Protein AF-A0A949EJX4-F1 (afdb_monomer_lite)

Foldseek 3Di:
DPPPVVVVVVCVVCVVVVVVVLVDQLAPPDVVNVVVLVVQLVVCCVPVPPPLPSVVLSVVLSVLSNVLSVVLVVCCVVVVDPCSSVVSVVVSVVVNVVSCCCSPPVD

Sequence (107 aa):
MKFDIDLERLKEYILPYIEELKDFEFSYRNPLFWVGLFVAFFILSRFWGERKKPFSFTVISGLILLGMTKTEAYFSILFSDPLAPFLVKMVSLFIIALVFIYYAFIK

Secondary structure (DSSP, 8-state):
--SHHHHHHHHHHHHHHHHHHHS----TT-HHHHHHHHHHHHHHHHHHTGGG-HHHHHHHHHHHHHHHHHHHHHHHHHH--TTHHHHHHHHHHHHHHHHHHIIIII-

pLDDT: mean 74.0, std 8.74, range [47.66, 87.31]

Radius of gyration: 17.3 Å; chains: 1; bounding box: 31×47×36 Å

Structure (mmCIF, N/CA/C/O backbone):
data_AF-A0A949EJX4-F1
#
_entry.id   AF-A0A949EJX4-F1
#
loop_
_atom_site.group_PDB
_atom_site.id
_atom_site.type_symbol
_atom_site.label_atom_id
_atom_site.label_alt_id
_atom_site.label_comp_id
_atom_site.label_asym_id
_atom_site.label_entity_id
_atom_site.label_seq_id
_atom_site.pdbx_PDB_ins_code
_atom_site.Cartn_x
_atom_site.Cartn_y
_atom_site.Cartn_z
_atom_site.occupancy
_atom_site.B_iso_or_equiv
_atom_site.auth_seq_id
_atom_site.auth_comp_id
_atom_site.auth_asym_id
_atom_site.auth_atom_id
_atom_site.pdbx_PDB_model_num
ATOM 1 N N . MET A 1 1 ? 11.408 -39.588 -0.970 1.00 47.66 1 MET A N 1
ATOM 2 C CA . MET A 1 1 ? 11.802 -38.824 -2.173 1.00 47.66 1 MET A CA 1
ATOM 3 C C . MET A 1 1 ? 10.556 -38.540 -3.018 1.00 47.66 1 MET A C 1
ATOM 5 O O . MET A 1 1 ? 10.349 -39.171 -4.042 1.00 47.66 1 MET A O 1
ATOM 9 N N . LYS A 1 2 ? 9.639 -37.701 -2.511 1.00 52.78 2 LYS A N 1
ATOM 10 C CA . LYS A 1 2 ? 8.335 -37.412 -3.154 1.00 52.78 2 LYS A CA 1
ATOM 11 C C . LYS A 1 2 ? 7.887 -35.948 -2.990 1.00 52.78 2 LYS A C 1
ATOM 13 O O . LYS A 1 2 ? 6.812 -35.603 -3.446 1.00 52.78 2 LYS A O 1
ATOM 18 N N . PHE A 1 3 ? 8.707 -35.116 -2.339 1.00 54.56 3 PHE A N 1
ATOM 19 C CA . PHE A 1 3 ? 8.421 -33.699 -2.087 1.00 54.56 3 PHE A CA 1
ATOM 20 C C . PHE A 1 3 ? 9.010 -32.772 -3.165 1.00 54.56 3 PHE A C 1
ATOM 22 O O . PHE A 1 3 ? 8.425 -31.730 -3.430 1.00 54.56 3 PHE A O 1
ATOM 29 N N . ASP A 1 4 ? 10.109 -33.157 -3.826 1.00 55.59 4 ASP A N 1
ATOM 30 C CA . ASP A 1 4 ? 10.777 -32.297 -4.820 1.00 55.59 4 ASP A CA 1
ATOM 31 C C . ASP A 1 4 ? 9.944 -32.082 -6.095 1.00 55.59 4 ASP A C 1
ATOM 33 O O . ASP A 1 4 ? 9.854 -30.965 -6.594 1.00 55.59 4 ASP A O 1
ATOM 37 N N . ILE A 1 5 ? 9.254 -33.127 -6.572 1.00 58.22 5 ILE A N 1
ATOM 38 C CA . ILE A 1 5 ? 8.449 -33.072 -7.808 1.00 58.22 5 ILE A CA 1
ATOM 39 C C . ILE A 1 5 ? 7.204 -32.183 -7.637 1.00 58.22 5 ILE A C 1
ATOM 41 O O . ILE A 1 5 ? 6.779 -31.522 -8.585 1.00 58.22 5 ILE A O 1
ATOM 45 N N . ASP A 1 6 ? 6.620 -32.144 -6.435 1.00 69.25 6 ASP A N 1
ATOM 46 C CA . ASP A 1 6 ? 5.484 -31.260 -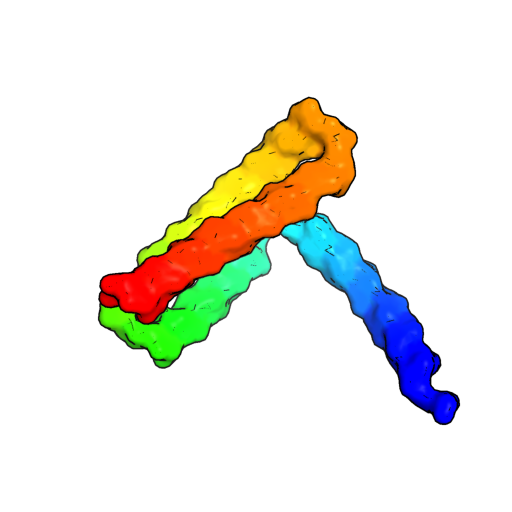6.145 1.00 69.25 6 ASP A CA 1
ATOM 47 C C . ASP A 1 6 ? 5.930 -29.799 -6.027 1.00 69.25 6 ASP A C 1
ATOM 49 O O . ASP A 1 6 ? 5.214 -28.903 -6.468 1.00 69.25 6 ASP A O 1
ATOM 53 N N . LEU A 1 7 ? 7.130 -29.543 -5.491 1.00 69.12 7 LEU A N 1
ATOM 54 C CA . LEU A 1 7 ? 7.650 -28.186 -5.335 1.00 69.12 7 LEU A CA 1
ATOM 55 C C . LEU A 1 7 ? 8.006 -27.546 -6.685 1.00 69.12 7 LEU A C 1
ATOM 57 O O . LEU A 1 7 ? 7.719 -26.369 -6.891 1.00 69.12 7 LEU A O 1
ATOM 61 N N . GLU A 1 8 ? 8.594 -28.308 -7.612 1.00 73.56 8 GLU A N 1
ATOM 62 C CA . GLU A 1 8 ? 8.913 -27.824 -8.964 1.00 73.56 8 GLU A CA 1
ATOM 63 C C . GLU A 1 8 ? 7.656 -27.490 -9.770 1.00 73.56 8 GLU A C 1
ATOM 65 O O . GLU A 1 8 ? 7.583 -26.416 -10.364 1.00 73.56 8 GLU A O 1
ATOM 70 N N . ARG A 1 9 ? 6.625 -28.343 -9.717 1.00 69.81 9 ARG A N 1
ATOM 71 C CA . ARG A 1 9 ? 5.336 -28.075 -10.377 1.00 69.81 9 ARG A CA 1
ATOM 72 C C . ARG A 1 9 ? 4.601 -26.897 -9.761 1.00 69.81 9 ARG A C 1
ATOM 74 O O . ARG A 1 9 ? 4.029 -26.084 -10.480 1.00 69.81 9 ARG A O 1
ATOM 81 N N . LEU A 1 10 ? 4.623 -26.789 -8.433 1.00 69.75 10 LEU A N 1
ATOM 82 C CA . LEU A 1 10 ? 4.047 -25.649 -7.731 1.00 69.75 10 LEU A CA 1
ATOM 83 C C . LEU A 1 10 ? 4.767 -24.355 -8.131 1.00 69.75 10 LEU A C 1
ATOM 85 O O . LEU A 1 10 ? 4.127 -23.336 -8.369 1.00 69.75 10 LEU A O 1
ATOM 89 N N . LYS A 1 11 ? 6.096 -24.406 -8.254 1.00 69.00 11 LYS A N 1
ATOM 90 C CA . LYS A 1 11 ? 6.912 -23.275 -8.686 1.00 69.00 11 LYS A CA 1
ATOM 91 C C . LYS A 1 11 ? 6.608 -22.879 -10.130 1.00 69.00 11 LYS A C 1
ATOM 93 O O . LYS A 1 11 ? 6.416 -21.694 -10.359 1.00 69.00 11 LYS A O 1
ATOM 98 N N . GLU A 1 12 ? 6.503 -23.823 -11.065 1.00 77.69 12 GLU A N 1
ATOM 99 C CA . GLU A 1 12 ? 6.091 -23.547 -12.453 1.00 77.69 12 GLU A CA 1
ATOM 100 C C . GLU A 1 12 ? 4.692 -22.936 -12.536 1.00 77.69 12 GLU A C 1
ATOM 102 O O . GLU A 1 12 ? 4.475 -22.004 -13.305 1.00 77.69 12 GLU A O 1
ATOM 107 N N . TYR A 1 13 ? 3.752 -23.422 -11.724 1.00 75.12 13 TYR A N 1
ATOM 108 C CA . TYR A 1 13 ? 2.385 -22.910 -11.731 1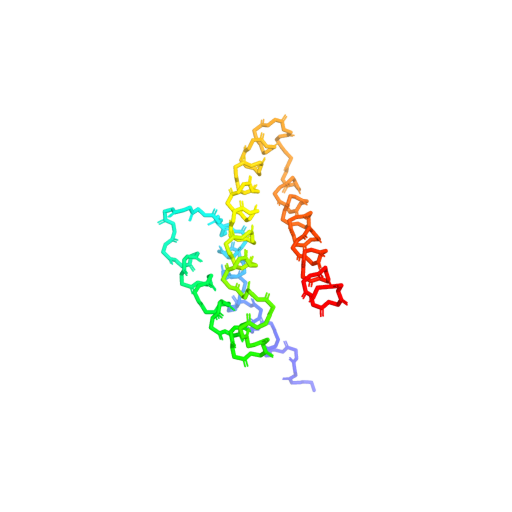.00 75.12 13 TYR A CA 1
ATOM 109 C C . TYR A 1 13 ? 2.291 -21.504 -11.134 1.00 75.12 13 TYR A C 1
ATOM 111 O O . TYR A 1 13 ? 1.493 -20.697 -11.590 1.00 75.12 13 TYR A O 1
ATOM 119 N N . ILE A 1 14 ? 3.098 -21.205 -10.112 1.00 70.19 14 ILE A N 1
ATOM 120 C CA . ILE A 1 14 ? 3.065 -19.928 -9.389 1.00 70.19 14 ILE A CA 1
ATOM 121 C C . ILE A 1 14 ? 3.965 -18.866 -10.046 1.00 70.19 14 ILE A C 1
ATOM 123 O O . ILE A 1 14 ? 3.649 -17.681 -9.954 1.00 70.19 14 ILE A O 1
ATOM 127 N N . LEU A 1 15 ? 5.054 -19.253 -10.725 1.00 68.69 15 LEU A N 1
ATOM 128 C CA . LEU A 1 15 ? 6.009 -18.330 -11.357 1.00 68.69 15 LEU A CA 1
ATOM 129 C C . LEU A 1 15 ? 5.362 -17.241 -12.230 1.00 68.69 15 LEU A C 1
ATOM 131 O O . LEU A 1 15 ? 5.677 -16.074 -11.997 1.00 68.69 15 LEU A O 1
ATOM 135 N N . PRO A 1 16 ? 4.462 -17.565 -13.183 1.00 70.94 16 PRO A N 1
ATOM 136 C CA . PRO A 1 16 ? 3.873 -16.547 -14.053 1.00 70.94 16 PRO A CA 1
ATOM 137 C C . PRO A 1 16 ? 3.036 -15.540 -13.257 1.00 70.94 16 PRO A C 1
ATOM 139 O O . PRO A 1 16 ? 3.081 -14.344 -13.526 1.00 70.94 16 PRO A O 1
ATOM 142 N N . TYR A 1 17 ? 2.357 -15.989 -12.199 1.00 65.06 17 TYR A N 1
ATOM 143 C CA . TYR A 1 17 ? 1.606 -15.097 -11.316 1.00 65.06 17 TYR A CA 1
ATOM 144 C C . TYR A 1 17 ? 2.520 -14.237 -10.433 1.00 65.06 17 TYR A C 1
ATOM 146 O O . TYR A 1 17 ? 2.164 -13.109 -10.102 1.00 65.06 17 TYR A O 1
ATOM 154 N N . ILE A 1 18 ? 3.703 -14.736 -10.046 1.00 62.03 18 ILE A N 1
ATOM 155 C CA . ILE A 1 18 ? 4.715 -13.937 -9.332 1.00 62.03 18 ILE A CA 1
ATOM 156 C C . ILE A 1 18 ? 5.288 -12.849 -10.244 1.00 62.03 18 ILE A C 1
ATOM 158 O O . ILE A 1 18 ? 5.511 -11.733 -9.777 1.00 62.03 18 ILE A O 1
ATOM 162 N N . GLU A 1 19 ? 5.523 -13.149 -11.521 1.00 61.03 19 GLU A N 1
ATOM 163 C CA . GLU A 1 19 ? 5.970 -12.154 -12.501 1.00 61.03 19 GLU A CA 1
ATOM 164 C C . GLU A 1 19 ? 4.891 -11.089 -12.743 1.00 61.03 19 GLU A C 1
ATOM 166 O O . GLU A 1 19 ? 5.190 -9.901 -12.644 1.00 61.03 19 GLU A O 1
ATOM 171 N N . GLU A 1 20 ? 3.620 -11.478 -12.879 1.00 60.06 20 GLU A N 1
ATOM 172 C CA . GLU A 1 20 ? 2.497 -10.527 -12.933 1.00 60.06 20 GLU A CA 1
ATOM 173 C C . GLU A 1 20 ? 2.375 -9.672 -11.658 1.00 60.06 20 GLU A C 1
ATOM 175 O O . GLU A 1 20 ? 2.079 -8.478 -11.721 1.00 60.06 20 GLU A O 1
ATOM 180 N N . LEU A 1 21 ? 2.643 -10.248 -10.480 1.00 58.28 21 LEU A N 1
ATOM 181 C CA . LEU A 1 21 ? 2.709 -9.515 -9.209 1.00 58.28 21 LEU A CA 1
ATOM 182 C C . LEU A 1 21 ? 3.898 -8.547 -9.154 1.00 58.28 21 LEU A C 1
ATOM 184 O O . LEU A 1 21 ? 3.821 -7.497 -8.509 1.00 58.28 21 LEU A O 1
ATOM 188 N N . LYS A 1 22 ? 5.006 -8.883 -9.818 1.00 55.50 22 LYS A N 1
ATOM 189 C CA . LYS A 1 22 ? 6.185 -8.020 -9.916 1.00 55.50 22 LYS A CA 1
ATOM 190 C C . LYS A 1 22 ? 5.903 -6.812 -10.806 1.00 55.50 22 LYS A C 1
ATOM 192 O O . LYS A 1 22 ? 6.313 -5.712 -10.431 1.00 55.50 22 LYS A O 1
ATOM 197 N N . ASP A 1 23 ? 5.132 -7.001 -11.872 1.00 61.00 23 ASP A N 1
ATOM 198 C CA . ASP A 1 23 ? 4.646 -5.941 -12.765 1.00 61.00 23 ASP A CA 1
ATOM 199 C C . ASP A 1 23 ? 3.381 -5.246 -12.241 1.00 61.00 23 ASP A C 1
ATOM 201 O O . ASP A 1 23 ? 2.850 -4.329 -12.869 1.00 61.00 23 ASP A O 1
ATOM 205 N N . PHE A 1 24 ? 2.896 -5.639 -11.060 1.00 62.16 24 PHE A N 1
ATOM 206 C CA . PHE A 1 24 ? 1.743 -5.004 -10.447 1.00 62.16 24 PHE A CA 1
ATOM 207 C C . PHE A 1 24 ? 2.072 -3.558 -10.069 1.00 62.16 24 PHE A C 1
ATOM 209 O O . PHE A 1 24 ? 2.748 -3.271 -9.073 1.00 62.16 24 PHE A O 1
ATOM 216 N N . GLU A 1 25 ? 1.573 -2.637 -10.886 1.00 64.69 25 GLU A N 1
ATOM 217 C CA . GLU A 1 25 ? 1.603 -1.209 -10.625 1.00 64.69 25 GLU A CA 1
ATOM 218 C C . GLU A 1 25 ? 0.479 -0.832 -9.652 1.00 64.69 25 GLU A C 1
ATOM 220 O O . GLU A 1 25 ? -0.712 -1.072 -9.906 1.00 64.69 25 GLU A O 1
ATOM 225 N N . PHE A 1 26 ? 0.835 -0.164 -8.549 1.00 67.56 26 PHE A N 1
ATOM 226 C CA . PHE A 1 26 ? -0.136 0.489 -7.672 1.00 67.56 26 PHE A CA 1
ATOM 227 C C . PHE A 1 26 ? -0.634 1.770 -8.351 1.00 67.56 26 PHE A C 1
ATOM 229 O O . PHE A 1 26 ? -0.242 2.892 -8.042 1.00 67.56 26 PHE A O 1
ATOM 236 N N . SER A 1 27 ? -1.493 1.587 -9.350 1.00 67.56 27 SER A N 1
ATOM 237 C CA . SER A 1 27 ? -2.102 2.664 -10.120 1.00 67.56 27 SER A CA 1
ATOM 238 C C . SER A 1 27 ? -3.489 2.991 -9.583 1.00 67.56 27 SER A C 1
ATOM 240 O O . SER A 1 27 ? -4.286 2.101 -9.297 1.00 67.56 27 SER A O 1
ATOM 242 N N . TYR A 1 28 ? -3.842 4.278 -9.545 1.00 70.19 28 TYR A N 1
ATOM 243 C CA . TYR A 1 28 ? -5.202 4.711 -9.203 1.00 70.19 28 TYR A CA 1
ATOM 244 C C . TYR A 1 28 ? -6.249 4.201 -10.206 1.00 70.19 28 TYR A C 1
ATOM 246 O O . TYR A 1 28 ? -7.439 4.184 -9.900 1.00 70.19 28 TYR A O 1
ATOM 254 N N . ARG A 1 29 ? -5.822 3.813 -11.416 1.00 74.62 29 ARG A N 1
ATOM 255 C CA . ARG A 1 29 ? -6.694 3.218 -12.439 1.00 74.62 29 ARG A CA 1
ATOM 256 C C . ARG A 1 29 ? -6.892 1.721 -12.242 1.00 74.62 29 ARG A C 1
ATOM 258 O O . ARG A 1 29 ? -7.782 1.157 -12.866 1.00 74.62 29 ARG A O 1
ATOM 265 N N . ASN A 1 30 ? -6.070 1.084 -11.410 1.00 77.38 30 ASN A N 1
ATOM 266 C CA . ASN A 1 30 ? -6.151 -0.342 -11.159 1.00 77.38 30 ASN A CA 1
ATOM 267 C C . ASN A 1 30 ? -7.279 -0.618 -10.142 1.00 77.38 30 ASN A C 1
ATOM 269 O O . ASN A 1 30 ? -7.161 -0.225 -8.980 1.00 77.38 30 ASN A O 1
ATOM 273 N N . PRO A 1 31 ? -8.379 -1.289 -10.52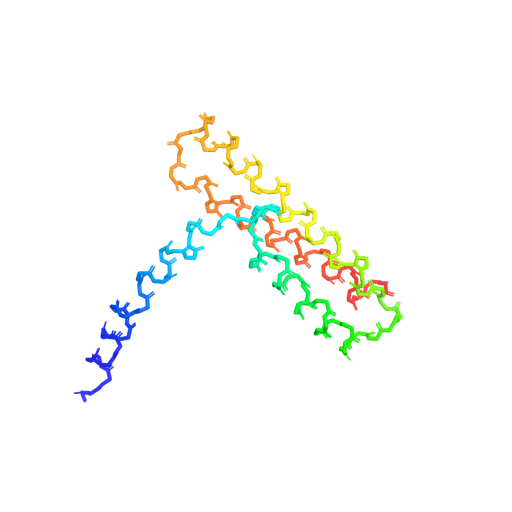7 1.00 77.25 31 PRO A N 1
ATOM 274 C CA . PRO A 1 31 ? -9.467 -1.586 -9.598 1.00 77.25 31 PRO A CA 1
ATOM 275 C C . PRO A 1 31 ? -9.026 -2.527 -8.467 1.00 77.25 31 PRO A C 1
ATOM 277 O O . PRO A 1 31 ? -9.514 -2.394 -7.345 1.00 77.25 31 PRO A O 1
ATOM 280 N N . LEU A 1 32 ? -8.059 -3.422 -8.713 1.00 79.38 32 LEU A N 1
ATOM 281 C CA . LEU A 1 32 ? -7.526 -4.334 -7.694 1.00 79.38 32 LEU A CA 1
ATOM 282 C C . LEU A 1 32 ? -6.808 -3.582 -6.570 1.00 79.38 32 LEU A C 1
ATOM 284 O O . LEU A 1 32 ? -6.861 -4.015 -5.421 1.00 79.38 32 LEU A O 1
ATOM 288 N N . PHE A 1 33 ? -6.196 -2.433 -6.869 1.00 81.25 33 PHE A N 1
ATOM 289 C CA . PHE A 1 33 ? -5.580 -1.582 -5.852 1.00 81.25 33 PHE A CA 1
ATOM 290 C C . PHE A 1 33 ? -6.613 -1.086 -4.833 1.00 81.25 33 PHE A C 1
ATOM 292 O O . PHE A 1 33 ? -6.411 -1.199 -3.623 1.00 81.25 33 PHE A O 1
ATOM 299 N N . TRP A 1 34 ? -7.754 -0.593 -5.319 1.00 81.31 34 TRP A N 1
ATOM 300 C CA . TRP A 1 34 ? -8.839 -0.113 -4.466 1.00 81.31 34 TRP A CA 1
ATOM 301 C C . TRP A 1 34 ? -9.500 -1.242 -3.683 1.00 81.31 34 TRP A C 1
ATOM 303 O O . TRP A 1 34 ? -9.777 -1.070 -2.499 1.00 81.31 34 TRP A O 1
ATOM 313 N N . VAL A 1 35 ? -9.700 -2.405 -4.310 1.00 84.62 35 VAL A N 1
ATOM 314 C CA . VAL A 1 35 ? -10.211 -3.601 -3.623 1.00 84.62 35 VAL A CA 1
ATOM 315 C C . VAL A 1 35 ? -9.254 -4.027 -2.509 1.00 84.62 35 VAL A C 1
ATOM 317 O O . VAL A 1 35 ? -9.697 -4.263 -1.388 1.00 84.62 35 VAL A O 1
ATOM 320 N N . GLY A 1 36 ? -7.945 -4.053 -2.772 1.00 83.50 36 GLY A N 1
ATOM 321 C CA . GLY A 1 36 ? -6.927 -4.362 -1.767 1.00 83.50 36 GLY A CA 1
ATOM 322 C C . GLY A 1 36 ? -6.937 -3.378 -0.594 1.00 83.50 36 GLY A C 1
ATOM 323 O O . GLY A 1 36 ? -6.955 -3.799 0.563 1.00 83.50 36 GLY A O 1
ATOM 324 N N . LEU A 1 37 ? -7.011 -2.072 -0.876 1.00 85.12 37 LEU A N 1
ATOM 325 C CA . LEU A 1 37 ? -7.160 -1.038 0.156 1.00 85.12 37 LEU A CA 1
ATOM 326 C C . LEU A 1 37 ? -8.442 -1.216 0.971 1.00 85.12 37 LEU A C 1
ATOM 328 O O . LEU A 1 37 ? -8.419 -1.077 2.191 1.00 85.12 37 LEU A O 1
ATOM 332 N N . PHE A 1 38 ? -9.553 -1.539 0.315 1.00 87.31 38 PHE A N 1
ATOM 333 C CA . PHE A 1 38 ? 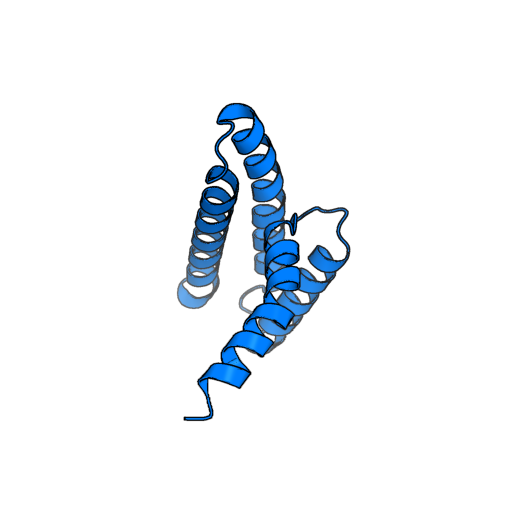-10.836 -1.743 0.975 1.00 87.31 38 PHE A CA 1
ATOM 334 C C . PHE A 1 38 ? -10.796 -2.958 1.905 1.00 87.31 38 PHE A C 1
ATOM 336 O O . PHE A 1 38 ? -11.180 -2.857 3.068 1.00 87.31 38 PHE A O 1
ATOM 343 N N . VAL A 1 39 ? -10.245 -4.083 1.446 1.00 87.25 39 VAL A N 1
ATOM 344 C CA . VAL A 1 39 ? -10.040 -5.275 2.282 1.00 87.25 39 VAL A CA 1
ATOM 345 C C . VAL A 1 39 ? -9.133 -4.954 3.472 1.00 87.25 39 VAL A C 1
ATOM 347 O O . VAL A 1 39 ? -9.475 -5.289 4.607 1.00 87.25 39 VAL A O 1
ATOM 350 N N . ALA A 1 40 ? -8.026 -4.240 3.249 1.00 84.38 40 ALA A N 1
ATOM 351 C CA . ALA A 1 40 ? -7.135 -3.807 4.323 1.00 84.38 40 ALA A CA 1
ATOM 352 C C . ALA A 1 40 ? -7.860 -2.917 5.348 1.00 84.38 40 ALA A C 1
ATOM 354 O O . ALA A 1 40 ? -7.707 -3.125 6.552 1.00 84.38 40 ALA A O 1
ATOM 355 N N . PHE A 1 41 ? -8.694 -1.976 4.893 1.00 86.44 41 PHE A N 1
ATOM 356 C CA . PHE A 1 41 ? -9.534 -1.152 5.765 1.00 86.44 41 PHE A CA 1
ATOM 357 C C . PHE A 1 41 ? -10.486 -1.997 6.615 1.00 86.44 41 PHE A C 1
ATOM 359 O O . PHE A 1 41 ? -10.573 -1.769 7.819 1.00 86.44 41 PHE A O 1
ATOM 366 N N . PHE A 1 42 ? -11.171 -2.983 6.030 1.00 85.56 42 PHE A N 1
ATOM 367 C CA . PHE A 1 42 ? -12.090 -3.856 6.769 1.00 85.56 42 PHE A CA 1
ATOM 368 C C . PHE A 1 42 ? -11.374 -4.677 7.839 1.00 85.56 42 PHE A C 1
ATOM 370 O O . PHE A 1 42 ? -11.841 -4.749 8.977 1.00 85.56 42 PHE A O 1
ATOM 377 N N . ILE A 1 43 ? -10.219 -5.249 7.493 1.00 85.62 43 ILE A N 1
ATOM 378 C CA . ILE A 1 43 ? -9.366 -5.978 8.435 1.00 85.62 43 ILE A CA 1
ATOM 379 C C . ILE A 1 43 ? -8.975 -5.046 9.587 1.00 85.62 43 ILE A C 1
ATOM 381 O O . ILE A 1 43 ? -9.249 -5.341 10.750 1.00 85.62 43 ILE A O 1
ATOM 385 N N . LEU A 1 44 ? -8.409 -3.877 9.283 1.00 82.31 44 LEU A N 1
ATOM 386 C CA . LEU A 1 44 ? -7.988 -2.910 10.298 1.00 82.31 44 LEU A CA 1
ATOM 387 C C . LEU A 1 44 ? -9.157 -2.414 11.152 1.00 82.31 44 LEU A C 1
ATOM 389 O O . LEU A 1 44 ? -9.033 -2.339 12.369 1.00 82.31 44 LEU A O 1
ATOM 393 N N . SER A 1 45 ? -10.309 -2.127 10.550 1.00 81.88 45 SER A N 1
ATOM 394 C CA . SER A 1 45 ? -11.521 -1.722 11.264 1.00 81.88 45 SER A CA 1
ATOM 395 C C . SER A 1 45 ? -11.974 -2.793 12.254 1.00 81.88 45 SER A C 1
ATOM 397 O O . SER A 1 45 ? -12.304 -2.481 13.401 1.00 81.88 45 SER A O 1
ATOM 399 N N . ARG A 1 46 ? -11.892 -4.069 11.861 1.00 82.44 46 ARG A N 1
ATOM 400 C CA . ARG A 1 46 ? -12.245 -5.195 12.723 1.00 82.44 46 ARG A CA 1
ATOM 401 C C . ARG A 1 46 ? -11.281 -5.374 13.897 1.00 82.44 46 ARG A C 1
ATOM 403 O O . ARG A 1 46 ? -11.748 -5.651 15.000 1.00 82.44 46 ARG A O 1
ATOM 410 N N . PHE A 1 47 ? -9.973 -5.244 13.666 1.00 80.69 47 PHE A N 1
ATOM 411 C CA . PHE A 1 47 ? -8.941 -5.531 14.673 1.00 80.69 47 PHE A CA 1
ATOM 412 C C . PHE A 1 47 ? -8.578 -4.335 15.561 1.00 80.69 47 PHE A C 1
ATOM 414 O O . PHE A 1 47 ? -8.225 -4.526 16.722 1.00 80.69 47 PHE A O 1
ATOM 421 N N . TRP A 1 48 ? -8.640 -3.109 15.044 1.00 75.06 48 TRP A N 1
ATOM 422 C CA . TRP A 1 48 ? -8.253 -1.900 15.778 1.00 75.06 48 TRP A CA 1
ATOM 423 C C . TRP A 1 48 ? -9.438 -1.095 16.325 1.00 75.06 48 TRP A C 1
ATOM 425 O O . TRP A 1 48 ? -9.240 -0.248 17.201 1.00 75.06 48 TRP A O 1
ATOM 435 N N . GLY A 1 49 ? -10.659 -1.357 15.847 1.00 69.00 49 GLY A N 1
ATOM 436 C CA . GLY A 1 49 ? -11.841 -0.564 16.187 1.00 69.00 49 GLY A CA 1
ATOM 437 C C . GLY A 1 49 ? -11.715 0.906 15.760 1.00 69.00 49 GLY A C 1
ATOM 438 O O . GLY A 1 49 ? -10.783 1.303 15.060 1.00 69.00 49 GLY A O 1
ATOM 439 N N . GLU A 1 50 ? -12.649 1.756 16.195 1.00 66.75 50 GLU A N 1
ATOM 440 C CA . GLU A 1 50 ? -12.668 3.177 15.799 1.00 66.75 50 GLU A CA 1
ATOM 441 C C . GLU A 1 50 ? -11.548 4.015 16.442 1.00 66.75 50 GLU A C 1
ATOM 443 O O . GLU A 1 50 ? -11.144 5.044 15.895 1.00 66.75 50 GLU A O 1
ATOM 448 N N . ARG A 1 51 ? -10.997 3.566 17.581 1.00 65.25 51 ARG A N 1
ATOM 449 C CA . ARG A 1 51 ? -10.032 4.343 18.382 1.00 65.25 51 ARG A CA 1
ATOM 450 C C . ARG A 1 51 ? -8.751 4.681 17.619 1.00 65.25 51 ARG A C 1
ATOM 452 O O . ARG A 1 51 ? -8.252 5.795 17.751 1.00 65.25 51 ARG A O 1
ATOM 459 N N . LYS A 1 52 ? -8.253 3.765 16.782 1.00 67.06 52 LYS A N 1
ATOM 460 C CA . LYS A 1 52 ? -7.000 3.956 16.025 1.00 67.06 52 LYS A CA 1
ATOM 461 C C . LYS A 1 52 ? -7.202 4.517 14.617 1.00 67.06 52 LYS A C 1
ATOM 463 O O . LYS A 1 52 ? -6.266 4.523 13.826 1.00 67.06 52 LYS A O 1
ATOM 468 N N . LYS A 1 53 ? -8.403 5.019 14.299 1.00 77.75 53 LYS A N 1
ATOM 469 C CA . LYS A 1 53 ? -8.721 5.701 13.028 1.00 77.75 53 LYS A CA 1
ATOM 470 C C . LYS A 1 53 ? -8.247 4.906 11.793 1.00 77.75 53 LYS A C 1
ATOM 472 O O . LYS A 1 53 ? -7.463 5.427 10.995 1.00 77.75 53 LYS A O 1
ATOM 477 N N . PRO A 1 54 ? -8.738 3.664 11.608 1.00 79.44 54 PRO A N 1
ATOM 478 C CA . PRO A 1 54 ? -8.313 2.768 10.528 1.00 79.44 54 PRO A CA 1
ATOM 479 C C . PRO A 1 54 ? -8.479 3.406 9.144 1.00 79.44 54 PRO A C 1
ATOM 481 O O . PRO A 1 54 ? -7.630 3.227 8.282 1.00 79.44 54 PRO A O 1
ATOM 484 N N . PHE A 1 55 ? -9.508 4.241 8.963 1.00 80.44 55 PHE A N 1
ATOM 485 C CA . PHE A 1 55 ? -9.726 4.998 7.729 1.00 80.44 55 PHE A CA 1
ATOM 486 C C . PHE A 1 55 ? -8.535 5.898 7.373 1.00 80.44 55 PHE A C 1
ATOM 488 O O . PHE A 1 55 ? -8.030 5.850 6.255 1.00 80.44 55 PHE A O 1
ATOM 495 N N . SER A 1 56 ? -8.049 6.693 8.333 1.00 79.88 56 SER A N 1
ATOM 496 C CA . SER A 1 56 ? -6.921 7.601 8.110 1.00 79.88 56 SER A CA 1
ATOM 497 C C . SER A 1 56 ? -5.638 6.839 7.795 1.00 79.88 56 SER A C 1
ATOM 499 O O . SER A 1 56 ? -4.898 7.254 6.908 1.00 79.88 56 SER A O 1
ATOM 501 N N . PHE A 1 57 ? -5.394 5.716 8.477 1.00 83.12 57 PHE A N 1
ATOM 502 C CA . PHE A 1 57 ? -4.255 4.851 8.177 1.00 83.12 57 PHE A CA 1
ATOM 503 C C . PHE A 1 57 ? -4.334 4.319 6.744 1.00 83.12 57 PHE A C 1
ATOM 505 O O . PHE A 1 57 ? -3.397 4.505 5.972 1.00 83.12 57 PHE A O 1
ATOM 512 N N . THR A 1 58 ? -5.470 3.734 6.356 1.00 84.88 58 THR A N 1
ATOM 513 C CA . THR A 1 58 ? -5.633 3.151 5.022 1.00 84.88 58 THR A CA 1
ATOM 514 C C . THR A 1 58 ? -5.489 4.193 3.914 1.00 84.88 58 THR A C 1
ATOM 516 O O . THR A 1 58 ? -4.832 3.924 2.912 1.00 84.88 58 THR A O 1
ATOM 519 N N . VAL A 1 59 ? -6.028 5.403 4.099 1.00 84.88 59 VAL A N 1
ATOM 520 C CA . VAL A 1 59 ? -5.861 6.501 3.134 1.00 84.88 59 VAL A CA 1
ATOM 521 C C . VAL A 1 59 ? -4.392 6.917 3.011 1.00 84.88 59 VAL A C 1
ATOM 523 O O . VAL A 1 59 ? -3.897 7.055 1.895 1.00 84.88 59 VAL A O 1
ATOM 526 N N . ILE A 1 60 ? -3.675 7.077 4.129 1.00 85.56 60 ILE A N 1
ATOM 527 C CA . ILE A 1 60 ? -2.248 7.442 4.115 1.00 85.56 60 ILE A CA 1
ATOM 528 C C . ILE A 1 60 ? -1.421 6.351 3.429 1.00 85.56 60 ILE A C 1
ATOM 530 O O . ILE A 1 60 ? -0.617 6.657 2.551 1.00 85.56 60 ILE A O 1
ATOM 534 N N . SER A 1 61 ? -1.640 5.081 3.774 1.00 83.25 61 SER A N 1
ATOM 535 C CA . SER A 1 61 ? -0.964 3.952 3.128 1.00 83.25 61 SER A CA 1
ATOM 536 C C . SER A 1 61 ? -1.262 3.896 1.630 1.00 83.25 61 SER A C 1
ATOM 538 O O . SER A 1 61 ? -0.347 3.695 0.838 1.00 83.25 61 SER A O 1
ATOM 540 N N . GLY A 1 62 ? -2.510 4.147 1.224 1.00 84.19 62 GLY A N 1
ATOM 541 C CA . GLY A 1 62 ? -2.890 4.237 -0.184 1.00 84.19 62 GLY A CA 1
ATOM 542 C C . GLY A 1 62 ? -2.166 5.363 -0.924 1.00 84.19 62 GLY A C 1
ATOM 543 O O . GLY A 1 62 ? -1.633 5.140 -2.007 1.00 84.19 62 GLY A O 1
ATOM 544 N N . LEU A 1 63 ? -2.079 6.555 -0.327 1.00 84.19 63 LEU A N 1
ATOM 545 C CA . LEU A 1 63 ? -1.343 7.685 -0.904 1.00 84.19 63 LEU A CA 1
ATOM 546 C C . LEU A 1 63 ? 0.156 7.392 -1.044 1.00 84.19 63 LEU A C 1
ATOM 548 O O . LEU A 1 63 ? 0.742 7.737 -2.068 1.00 84.19 63 LEU A O 1
ATOM 552 N N . ILE A 1 64 ? 0.763 6.732 -0.053 1.00 83.12 64 ILE A N 1
ATOM 553 C CA . ILE A 1 64 ? 2.169 6.309 -0.113 1.00 83.12 64 ILE A CA 1
ATOM 554 C C . ILE A 1 64 ? 2.373 5.322 -1.265 1.00 83.12 64 ILE A C 1
ATOM 556 O O . ILE A 1 64 ? 3.282 5.515 -2.067 1.00 83.12 64 ILE A O 1
ATOM 560 N N . LEU A 1 65 ? 1.514 4.306 -1.393 1.00 81.75 65 LEU A N 1
ATOM 561 C CA . LEU A 1 65 ? 1.605 3.314 -2.470 1.00 81.75 65 LEU A CA 1
ATOM 562 C C . LEU A 1 65 ? 1.471 3.960 -3.858 1.00 81.75 65 LEU A C 1
ATOM 564 O O . LEU A 1 65 ? 2.313 3.730 -4.723 1.00 81.75 65 LEU A O 1
ATOM 568 N N . LEU A 1 66 ? 0.481 4.840 -4.048 1.00 82.94 66 LEU A N 1
ATOM 569 C CA . LEU A 1 66 ? 0.290 5.579 -5.303 1.00 82.94 66 LEU A CA 1
ATOM 570 C C . LEU A 1 66 ? 1.480 6.494 -5.633 1.00 82.94 66 LEU A C 1
ATOM 572 O O . LEU A 1 66 ? 1.928 6.563 -6.780 1.00 82.94 66 LEU A O 1
ATOM 576 N N . GLY A 1 67 ? 1.991 7.216 -4.631 1.00 79.25 67 GLY A N 1
ATOM 577 C CA . GLY A 1 67 ? 3.150 8.095 -4.783 1.00 79.25 67 GLY A CA 1
ATOM 578 C C . GLY A 1 67 ? 4.420 7.322 -5.136 1.00 79.25 67 GLY A C 1
ATOM 579 O O . GLY A 1 67 ? 5.247 7.793 -5.922 1.00 79.25 67 GLY A O 1
ATOM 580 N N . MET A 1 68 ? 4.550 6.102 -4.621 1.00 76.81 68 MET A N 1
ATOM 581 C CA . MET A 1 68 ? 5.695 5.249 -4.900 1.00 76.81 68 MET A CA 1
ATOM 582 C C . MET A 1 68 ? 5.679 4.692 -6.314 1.00 76.81 68 MET A C 1
ATOM 584 O O . MET A 1 68 ? 6.726 4.715 -6.937 1.00 76.81 68 MET A O 1
ATOM 588 N N . THR A 1 69 ? 4.530 4.341 -6.893 1.00 75.81 69 THR A N 1
ATOM 589 C CA . THR A 1 69 ? 4.469 3.944 -8.315 1.00 75.81 69 THR A CA 1
ATOM 590 C C . THR A 1 69 ? 4.866 5.082 -9.261 1.00 75.81 69 THR A C 1
ATOM 592 O O . THR A 1 69 ? 5.525 4.859 -10.273 1.00 75.81 69 THR A O 1
ATOM 595 N N . LYS A 1 70 ? 4.550 6.339 -8.917 1.00 75.88 70 LYS A N 1
ATOM 596 C CA . LYS A 1 70 ? 5.051 7.507 -9.668 1.00 75.88 70 LYS A CA 1
ATOM 597 C C . LYS A 1 70 ? 6.561 7.683 -9.516 1.00 75.88 70 LYS A C 1
ATOM 599 O O . LYS A 1 70 ? 7.242 7.963 -10.500 1.00 75.88 70 LYS A O 1
ATOM 604 N N .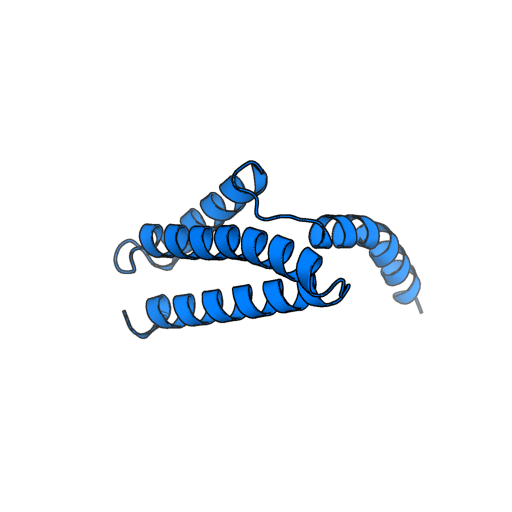 THR A 1 71 ? 7.070 7.510 -8.299 1.00 75.94 71 THR A N 1
ATOM 605 C CA . THR A 1 71 ? 8.510 7.567 -8.005 1.00 75.94 71 THR A CA 1
ATOM 606 C C . THR A 1 71 ? 9.263 6.445 -8.719 1.00 75.94 71 THR A C 1
ATOM 608 O O . THR A 1 71 ? 10.317 6.687 -9.291 1.00 75.94 71 THR A O 1
ATOM 611 N N . GLU A 1 72 ? 8.691 5.246 -8.757 1.00 73.38 72 GLU A N 1
ATOM 612 C CA . GLU A 1 72 ? 9.213 4.061 -9.431 1.00 73.38 72 GLU A CA 1
ATOM 613 C C . GLU A 1 72 ? 9.344 4.288 -10.937 1.00 73.38 72 GLU A C 1
ATOM 615 O O . GLU A 1 72 ? 10.420 4.075 -11.494 1.00 73.38 72 GLU A O 1
ATOM 620 N N . ALA A 1 73 ? 8.296 4.819 -11.576 1.00 72.38 73 ALA A N 1
ATOM 621 C CA . ALA A 1 73 ? 8.323 5.206 -12.986 1.00 72.38 73 ALA A CA 1
ATOM 622 C C . ALA A 1 73 ? 9.382 6.289 -13.269 1.00 72.38 73 ALA A C 1
ATOM 624 O O . ALA A 1 73 ? 10.073 6.246 -14.281 1.00 72.38 73 ALA A O 1
ATOM 625 N N . TYR A 1 74 ? 9.555 7.255 -12.362 1.00 74.06 74 TYR A N 1
ATOM 626 C CA . TYR A 1 74 ? 10.563 8.304 -12.527 1.00 74.06 74 TYR A CA 1
ATOM 627 C C . TYR A 1 74 ? 11.994 7.767 -12.365 1.00 74.06 74 TYR A C 1
ATOM 629 O O . TYR A 1 74 ? 12.873 8.098 -13.157 1.00 74.06 74 TYR A O 1
ATOM 637 N N . PHE A 1 75 ? 12.228 6.896 -11.378 1.00 70.75 75 PHE A N 1
ATOM 638 C CA . PHE A 1 75 ? 13.531 6.271 -11.132 1.00 70.75 75 PHE A CA 1
ATOM 639 C C . PHE A 1 75 ? 13.935 5.296 -12.238 1.00 70.75 75 PHE A C 1
ATOM 641 O O . PHE A 1 75 ? 15.102 5.270 -12.623 1.00 70.75 75 PHE A O 1
ATOM 648 N N . SER A 1 76 ? 12.992 4.526 -12.780 1.00 67.94 76 SER A N 1
ATOM 649 C CA . SER A 1 76 ? 13.263 3.619 -13.902 1.00 67.94 76 SER A CA 1
ATOM 650 C C . SER A 1 76 ? 13.657 4.377 -15.175 1.00 67.94 76 SER A C 1
ATOM 652 O O . SER A 1 76 ? 14.552 3.926 -15.885 1.00 67.94 76 SER A O 1
ATOM 654 N N . ILE A 1 77 ? 13.098 5.571 -15.411 1.00 72.00 77 ILE A N 1
ATOM 655 C CA . ILE A 1 77 ? 13.522 6.461 -16.507 1.00 72.00 77 ILE A CA 1
ATOM 656 C C 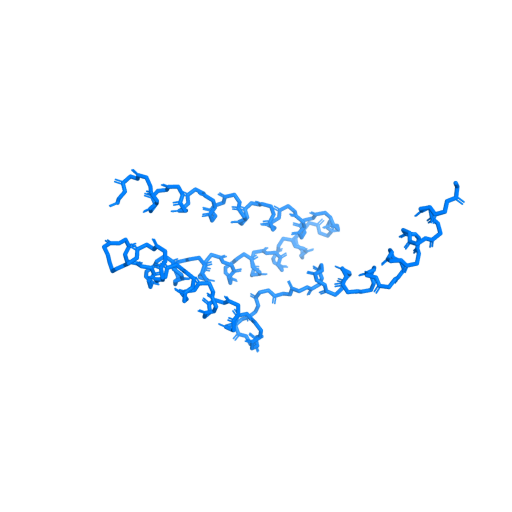. ILE A 1 77 ? 14.920 7.050 -16.251 1.00 72.00 77 ILE A C 1
ATOM 658 O O . ILE A 1 77 ? 15.735 7.118 -17.166 1.00 72.00 77 ILE A O 1
ATOM 662 N N . LEU A 1 78 ? 15.209 7.483 -15.019 1.00 73.62 78 LEU A N 1
ATOM 663 C CA . LEU A 1 78 ? 16.453 8.195 -14.689 1.00 73.62 78 LEU A CA 1
ATOM 664 C C . LEU A 1 78 ? 17.678 7.289 -14.568 1.00 73.62 78 LEU A C 1
ATOM 666 O O . LEU A 1 78 ? 18.768 7.685 -14.970 1.00 73.62 78 LEU A O 1
ATOM 670 N N . PHE A 1 79 ? 17.507 6.099 -13.997 1.00 73.56 79 PHE A N 1
ATOM 671 C CA . PHE A 1 79 ? 18.621 5.206 -13.687 1.00 73.56 79 PHE A CA 1
ATOM 672 C C . PHE A 1 79 ? 18.749 4.044 -14.675 1.00 73.56 79 PHE A C 1
ATOM 674 O O . PHE A 1 79 ? 19.793 3.404 -14.687 1.00 73.56 79 PHE A O 1
ATOM 681 N N . SER A 1 80 ? 17.734 3.786 -15.520 1.00 66.00 80 SER A N 1
ATOM 682 C CA . SER A 1 80 ? 17.701 2.644 -16.460 1.00 66.00 80 SER A CA 1
ATOM 683 C C . SER A 1 80 ? 18.103 1.312 -15.806 1.00 66.00 80 SER A C 1
ATOM 685 O O . SER A 1 80 ? 18.644 0.420 -16.458 1.00 66.00 80 SER A O 1
ATOM 687 N N . ASP A 1 81 ? 17.876 1.196 -14.496 1.00 68.56 81 ASP A N 1
ATOM 688 C CA . ASP A 1 81 ? 18.410 0.122 -13.673 1.00 68.56 81 ASP A CA 1
ATOM 689 C C . ASP A 1 81 ? 17.276 -0.860 -13.341 1.00 68.56 81 ASP A C 1
ATOM 691 O O . ASP A 1 81 ? 16.294 -0.464 -12.697 1.00 68.56 81 ASP A O 1
ATOM 695 N N . PRO A 1 82 ? 17.363 -2.136 -13.760 1.00 65.94 82 PRO A N 1
ATOM 696 C CA . PRO A 1 82 ? 16.317 -3.129 -13.517 1.00 65.94 82 PRO A CA 1
ATOM 697 C C . PRO A 1 82 ? 16.080 -3.428 -12.027 1.00 65.94 82 PRO A C 1
ATOM 699 O O . PRO A 1 82 ? 15.066 -4.039 -11.683 1.00 65.94 82 PRO A O 1
ATOM 702 N N . LEU A 1 83 ? 16.976 -2.999 -11.129 1.00 66.19 83 LEU A N 1
ATOM 703 C CA . LEU A 1 83 ? 16.809 -3.130 -9.677 1.00 66.19 83 LEU A CA 1
ATOM 704 C C . LEU A 1 83 ? 16.091 -1.937 -9.020 1.00 66.19 83 LEU A C 1
ATOM 706 O O . LEU A 1 83 ? 15.606 -2.070 -7.891 1.00 66.19 83 LEU A O 1
ATOM 710 N N . ALA A 1 84 ? 15.970 -0.795 -9.705 1.00 67.19 84 ALA A N 1
ATOM 711 C CA . ALA A 1 84 ? 15.295 0.391 -9.174 1.00 67.19 84 ALA A CA 1
ATOM 712 C C . ALA A 1 84 ? 13.817 0.145 -8.784 1.00 67.19 84 ALA A C 1
ATOM 714 O O . ALA A 1 84 ? 13.429 0.573 -7.693 1.00 67.19 84 ALA A O 1
ATOM 715 N N . PRO A 1 85 ? 13.012 -0.606 -9.570 1.00 68.25 85 PRO A N 1
ATOM 716 C CA . PRO A 1 85 ? 11.640 -0.979 -9.209 1.00 68.25 85 PRO A CA 1
ATOM 717 C C . PRO A 1 85 ? 11.536 -1.669 -7.845 1.00 68.25 85 PRO A C 1
ATOM 719 O O . PRO A 1 85 ? 10.741 -1.309 -6.974 1.00 68.25 85 PRO A O 1
ATOM 722 N N . PHE A 1 86 ? 12.425 -2.634 -7.613 1.00 70.62 86 PHE A N 1
ATOM 723 C CA . PHE A 1 86 ? 12.444 -3.423 -6.388 1.00 70.62 86 PHE A CA 1
ATOM 724 C C . PHE A 1 86 ? 12.827 -2.585 -5.161 1.00 70.62 86 PHE A C 1
ATOM 726 O O . PHE A 1 86 ? 12.191 -2.694 -4.111 1.00 70.62 86 PHE A O 1
ATOM 733 N N . LEU A 1 87 ? 13.831 -1.712 -5.292 1.00 72.44 87 LEU A N 1
ATOM 734 C CA . LEU A 1 87 ? 14.268 -0.826 -4.210 1.00 72.44 87 LEU A CA 1
ATOM 735 C C . LEU A 1 87 ? 13.160 0.143 -3.782 1.00 72.44 87 LEU A C 1
ATOM 737 O O . LEU A 1 87 ? 12.916 0.301 -2.586 1.00 72.44 87 LEU A O 1
ATOM 741 N N . VAL A 1 88 ? 12.444 0.742 -4.737 1.00 73.56 88 VAL A N 1
ATOM 742 C CA . VAL A 1 88 ? 11.337 1.663 -4.436 1.00 73.56 88 VAL A CA 1
ATOM 743 C C . VAL A 1 88 ? 10.201 0.932 -3.712 1.00 73.56 88 VAL A C 1
ATOM 745 O O . VAL A 1 88 ? 9.688 1.433 -2.705 1.00 73.56 88 VAL A O 1
ATOM 748 N N . LYS A 1 89 ? 9.873 -0.299 -4.132 1.00 73.94 89 LYS A N 1
ATOM 749 C CA . LYS A 1 89 ? 8.898 -1.153 -3.433 1.00 73.94 89 LYS A CA 1
ATOM 750 C C . LYS A 1 89 ? 9.343 -1.479 -2.002 1.00 73.94 89 LYS A C 1
ATOM 752 O O . LYS A 1 89 ? 8.549 -1.310 -1.076 1.00 73.94 89 LYS A O 1
ATOM 757 N N . MET A 1 90 ? 10.606 -1.848 -1.784 1.00 74.38 90 MET A N 1
ATOM 758 C CA . MET A 1 90 ? 11.149 -2.121 -0.443 1.00 74.38 90 MET A CA 1
ATOM 759 C C . MET A 1 90 ? 11.075 -0.896 0.480 1.00 74.38 90 MET A C 1
ATOM 761 O O . MET A 1 90 ? 10.635 -1.008 1.627 1.00 74.38 90 MET A O 1
ATOM 765 N N . VAL A 1 91 ? 11.435 0.289 -0.023 1.00 77.75 91 VAL A N 1
ATOM 766 C CA . VAL A 1 91 ? 11.330 1.546 0.736 1.00 77.75 91 VAL A CA 1
ATOM 767 C C . VAL A 1 91 ? 9.868 1.862 1.065 1.00 77.75 91 VAL A C 1
ATOM 769 O O . VAL A 1 91 ? 9.569 2.292 2.178 1.00 77.75 91 VAL A O 1
ATOM 772 N N . SER A 1 92 ? 8.937 1.601 0.142 1.00 74.19 92 SER A N 1
ATOM 773 C CA . SER A 1 92 ? 7.506 1.842 0.373 1.00 74.19 92 SER A CA 1
ATOM 774 C C . SER A 1 92 ? 6.959 0.983 1.514 1.00 74.19 92 SER A C 1
ATOM 776 O O . SER A 1 92 ? 6.287 1.497 2.409 1.00 74.19 92 SER A O 1
ATOM 778 N N . LEU A 1 93 ? 7.325 -0.302 1.542 1.00 78.69 93 LEU A N 1
ATOM 779 C CA . LEU A 1 93 ? 6.938 -1.232 2.598 1.00 78.69 93 LEU A CA 1
ATOM 780 C C . LEU A 1 93 ? 7.547 -0.829 3.940 1.00 78.69 93 LEU A C 1
ATOM 782 O O . LEU A 1 93 ? 6.862 -0.889 4.958 1.00 78.69 93 LEU A O 1
ATOM 786 N N . PHE A 1 94 ? 8.795 -0.357 3.943 1.00 80.81 94 PHE A N 1
ATOM 787 C CA . PHE A 1 94 ? 9.442 0.153 5.148 1.00 80.81 94 PHE A CA 1
ATOM 788 C C . PHE A 1 94 ? 8.715 1.381 5.717 1.00 80.81 94 PHE A C 1
ATOM 790 O O . PHE A 1 94 ? 8.426 1.428 6.912 1.00 80.81 94 PHE A O 1
ATOM 797 N N . ILE A 1 95 ? 8.340 2.346 4.870 1.00 81.62 95 ILE A N 1
ATOM 798 C CA . ILE A 1 95 ? 7.571 3.525 5.298 1.00 81.62 95 ILE A CA 1
ATOM 799 C C . ILE A 1 95 ? 6.195 3.103 5.827 1.00 81.62 95 ILE A C 1
ATOM 801 O O . ILE A 1 95 ? 5.786 3.559 6.893 1.00 81.62 95 ILE A O 1
ATOM 805 N N . ILE A 1 96 ? 5.491 2.201 5.136 1.00 81.88 96 ILE A N 1
ATOM 806 C CA . ILE A 1 96 ? 4.192 1.684 5.593 1.00 81.88 96 ILE A CA 1
ATOM 807 C C . ILE A 1 96 ? 4.332 0.973 6.943 1.00 81.88 96 ILE A C 1
ATOM 809 O O . ILE A 1 96 ? 3.495 1.180 7.820 1.00 81.88 96 ILE A O 1
ATOM 813 N N . ALA A 1 97 ? 5.397 0.195 7.149 1.00 82.12 97 ALA A N 1
ATOM 814 C CA . ALA A 1 97 ? 5.680 -0.459 8.422 1.00 82.12 97 ALA A CA 1
ATOM 815 C C . ALA A 1 97 ? 5.927 0.556 9.549 1.00 82.12 97 ALA A C 1
ATOM 817 O O . ALA A 1 97 ? 5.391 0.393 10.644 1.00 82.12 97 ALA A O 1
ATOM 818 N N . LEU A 1 98 ? 6.663 1.642 9.290 1.00 82.94 98 LEU A N 1
ATOM 819 C CA . LEU A 1 98 ? 6.847 2.721 10.266 1.00 82.94 98 LEU A CA 1
ATOM 820 C C . LEU A 1 98 ? 5.526 3.419 10.611 1.00 82.94 98 LEU A C 1
ATOM 822 O O . LEU A 1 98 ? 5.233 3.639 11.787 1.00 82.94 98 LEU A O 1
ATOM 826 N N . VAL A 1 99 ? 4.700 3.725 9.605 1.00 81.44 99 VAL A N 1
ATOM 827 C CA . VAL A 1 99 ? 3.365 4.312 9.815 1.00 81.44 99 VAL A CA 1
ATOM 828 C C . VAL A 1 99 ? 2.479 3.348 10.606 1.00 81.44 99 VAL A C 1
ATOM 830 O O . VAL A 1 99 ? 1.742 3.782 11.492 1.00 81.44 99 VAL A O 1
ATOM 833 N N . PHE A 1 100 ? 2.579 2.044 10.337 1.00 81.12 100 PHE A N 1
ATOM 834 C CA . PHE A 1 100 ? 1.858 1.012 11.074 1.00 81.12 100 PHE A CA 1
ATOM 835 C C . PHE A 1 100 ? 2.284 0.986 12.536 1.00 81.12 100 PHE A C 1
ATOM 837 O O . PHE A 1 100 ? 1.423 1.064 13.402 1.00 81.12 100 PHE A O 1
ATOM 844 N N . ILE A 1 101 ? 3.587 0.955 12.825 1.00 82.00 101 ILE A N 1
ATOM 845 C CA . ILE A 1 101 ? 4.104 0.972 14.200 1.00 82.00 101 ILE A CA 1
ATOM 846 C C . ILE A 1 101 ? 3.635 2.232 14.936 1.00 82.00 101 ILE A C 1
ATOM 848 O O . ILE A 1 101 ? 3.159 2.142 16.068 1.00 82.00 101 ILE A O 1
ATOM 852 N N . TYR A 1 102 ? 3.698 3.394 14.283 1.00 79.69 102 TYR A N 1
ATOM 853 C CA . TYR A 1 102 ? 3.231 4.654 14.857 1.00 79.69 102 TYR A CA 1
ATOM 854 C C . TYR A 1 102 ? 1.741 4.601 15.235 1.00 79.69 102 TYR A C 1
ATOM 856 O O . TYR A 1 102 ? 1.377 4.930 16.364 1.00 79.69 102 TYR A O 1
ATOM 864 N N . TYR A 1 103 ? 0.877 4.134 14.330 1.00 74.94 103 TYR A N 1
ATOM 865 C CA . TYR A 1 103 ? -0.562 4.008 14.595 1.00 74.94 103 TYR A CA 1
ATOM 866 C C . TYR A 1 103 ? -0.921 2.848 15.534 1.00 74.94 103 TYR A C 1
ATOM 868 O O . TYR A 1 103 ? -1.959 2.890 16.186 1.00 74.94 103 TYR A O 1
ATOM 876 N N . ALA A 1 104 ? -0.102 1.800 15.591 1.00 75.12 104 ALA A N 1
ATOM 877 C CA . ALA A 1 104 ? -0.367 0.618 16.398 1.00 75.12 104 ALA A CA 1
ATOM 878 C C . ALA A 1 104 ? 0.069 0.792 17.857 1.00 75.12 104 ALA A C 1
ATOM 880 O O . ALA A 1 104 ? -0.607 0.263 18.740 1.00 75.12 104 ALA A O 1
ATOM 881 N N . PHE A 1 105 ? 1.182 1.484 18.109 1.00 75.19 105 PHE A N 1
ATOM 882 C CA . PHE A 1 105 ? 1.833 1.496 19.423 1.00 75.19 105 PHE A CA 1
ATOM 883 C C . PHE A 1 105 ? 1.949 2.878 20.066 1.00 75.19 105 PHE A C 1
ATOM 885 O O . PHE A 1 105 ? 1.995 2.952 21.290 1.00 75.19 105 PHE A O 1
ATOM 892 N N . ILE A 1 106 ? 2.020 3.958 19.282 1.00 70.44 106 ILE A N 1
ATOM 893 C CA . ILE A 1 106 ? 2.230 5.312 19.825 1.00 70.44 106 ILE A CA 1
ATOM 894 C C . ILE A 1 106 ? 0.902 6.054 20.000 1.00 70.44 106 ILE A C 1
ATOM 896 O O . ILE A 1 106 ? 0.750 6.829 20.943 1.00 70.44 106 ILE A O 1
ATOM 900 N N . LYS A 1 107 ? -0.048 5.829 19.092 1.00 55.69 107 LYS A N 1
ATOM 901 C CA . LYS A 1 107 ? -1.361 6.477 19.073 1.00 55.69 107 LYS A CA 1
ATOM 902 C C . LYS A 1 107 ? -2.480 5.500 19.427 1.00 55.69 107 LYS A C 1
ATOM 904 O O . LYS A 1 107 ? -3.481 5.976 20.001 1.00 55.69 107 LYS A O 1
#